Protein AF-A0A972IE32-F1 (afdb_monomer)

Mean predicted aligned error: 9.15 Å

Radius of gyration: 25.19 Å; Cα contacts (8 Å, |Δi|>4): 40; chains: 1; bounding box: 55×43×49 Å

Structure (mmCIF, N/CA/C/O backbone):
data_AF-A0A972IE32-F1
#
_entry.id   AF-A0A972IE32-F1
#
loop_
_atom_site.group_PDB
_atom_site.id
_atom_site.type_symbol
_atom_site.label_atom_id
_atom_site.label_alt_id
_atom_site.label_comp_id
_atom_site.label_asym_id
_atom_site.label_entity_id
_atom_site.label_seq_id
_atom_site.pdbx_PDB_ins_code
_atom_site.Cartn_x
_atom_site.Cartn_y
_atom_site.Cartn_z
_atom_site.occupancy
_atom_site.B_iso_or_equiv
_atom_site.auth_seq_id
_atom_site.auth_comp_id
_atom_site.auth_asym_id
_atom_site.auth_atom_id
_atom_site.pdbx_PDB_model_num
ATOM 1 N N . MET A 1 1 ? 43.163 -29.104 -30.807 1.00 69.69 1 MET A N 1
ATOM 2 C CA . MET A 1 1 ? 42.907 -28.507 -29.473 1.00 69.69 1 MET A CA 1
ATOM 3 C C . MET A 1 1 ? 42.070 -27.235 -29.573 1.00 69.69 1 MET A C 1
ATOM 5 O O . MET A 1 1 ? 41.083 -27.148 -28.859 1.00 69.69 1 MET A O 1
ATOM 9 N N . LEU A 1 2 ? 42.362 -26.335 -30.522 1.00 79.44 2 LEU A N 1
ATOM 10 C CA . LEU A 1 2 ? 41.616 -25.085 -30.735 1.00 79.44 2 LEU A CA 1
ATOM 11 C C . LEU A 1 2 ? 40.092 -25.271 -30.896 1.00 79.44 2 LEU A C 1
ATOM 13 O O . LEU A 1 2 ? 39.336 -24.648 -30.168 1.00 79.44 2 LEU A O 1
ATOM 17 N N . LYS A 1 3 ? 39.635 -26.219 -31.732 1.00 80.69 3 LYS A N 1
ATOM 18 C CA . LYS A 1 3 ? 38.195 -26.511 -31.910 1.00 80.69 3 LYS A CA 1
ATOM 19 C C . LYS A 1 3 ? 37.480 -26.913 -30.610 1.00 80.69 3 LYS A C 1
ATOM 21 O O . LYS A 1 3 ? 36.357 -26.490 -30.392 1.00 80.69 3 LYS A O 1
ATOM 26 N N . LYS A 1 4 ? 38.141 -27.683 -29.732 1.00 85.50 4 LYS A N 1
ATOM 27 C CA . LYS A 1 4 ? 37.575 -28.108 -28.435 1.00 85.50 4 LYS A CA 1
ATOM 28 C C . LYS A 1 4 ? 37.431 -26.921 -27.480 1.00 85.50 4 LYS A C 1
ATOM 30 O O . LYS A 1 4 ? 36.422 -26.811 -26.799 1.00 85.50 4 LYS A O 1
ATOM 35 N N . ILE A 1 5 ? 38.418 -26.023 -27.478 1.00 91.69 5 ILE A N 1
ATOM 36 C CA . ILE A 1 5 ? 38.396 -24.787 -26.687 1.00 91.69 5 ILE A CA 1
ATOM 37 C C . ILE A 1 5 ? 37.265 -23.876 -27.172 1.00 91.69 5 ILE A C 1
ATOM 39 O O . ILE A 1 5 ? 36.487 -23.391 -26.359 1.00 91.69 5 ILE A O 1
ATOM 43 N N . THR A 1 6 ? 37.116 -23.711 -28.491 1.00 92.81 6 THR A N 1
ATOM 44 C CA . THR A 1 6 ? 36.015 -22.939 -29.079 1.00 92.81 6 THR A CA 1
ATOM 45 C C . THR A 1 6 ? 34.652 -23.520 -28.700 1.00 92.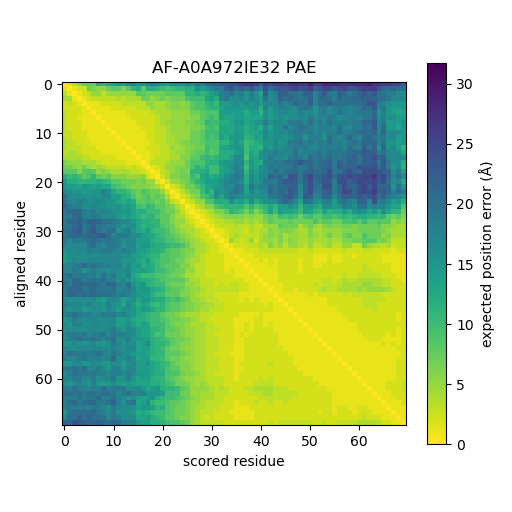81 6 THR A C 1
ATOM 47 O O . THR A 1 6 ? 33.768 -22.769 -28.305 1.00 92.81 6 THR A O 1
ATOM 50 N N . THR A 1 7 ? 34.481 -24.847 -28.746 1.00 92.81 7 THR A N 1
ATOM 51 C CA . THR A 1 7 ? 33.227 -25.499 -28.331 1.00 92.81 7 THR A CA 1
ATOM 52 C C . THR A 1 7 ? 32.906 -25.249 -26.859 1.00 92.81 7 THR A C 1
ATOM 54 O O . THR A 1 7 ? 31.768 -24.920 -26.542 1.00 92.81 7 THR A O 1
ATOM 57 N N . VAL A 1 8 ? 33.894 -25.355 -25.965 1.00 95.12 8 VAL A N 1
ATOM 58 C CA . VAL A 1 8 ? 33.704 -25.086 -24.529 1.00 95.12 8 VAL A CA 1
ATOM 59 C C . VAL A 1 8 ? 33.322 -23.625 -24.286 1.00 95.12 8 VAL A C 1
ATOM 61 O O . VAL A 1 8 ? 32.411 -23.358 -23.508 1.00 95.12 8 VAL A O 1
ATOM 64 N N . LEU A 1 9 ? 33.958 -22.687 -24.990 1.00 95.44 9 LEU A N 1
ATOM 65 C CA . LEU A 1 9 ? 33.64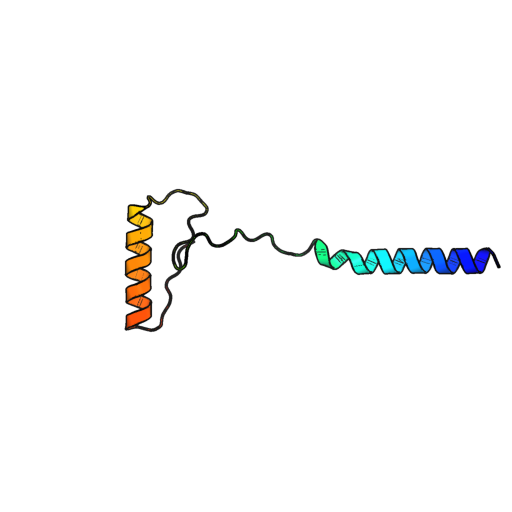8 -21.257 -24.906 1.00 95.44 9 LEU A CA 1
ATOM 66 C C . LEU A 1 9 ? 32.215 -20.946 -25.343 1.00 95.44 9 LEU A C 1
ATOM 68 O O . LEU A 1 9 ? 31.511 -20.220 -24.649 1.00 95.44 9 LEU A O 1
ATOM 72 N N . VAL A 1 10 ? 31.770 -21.525 -26.460 1.00 95.50 10 VAL A N 1
ATOM 73 C CA . VAL A 1 10 ? 30.395 -21.354 -26.951 1.00 95.50 10 VAL A CA 1
ATOM 74 C C . VAL A 1 10 ? 29.388 -21.935 -25.961 1.00 95.50 10 VAL A C 1
ATOM 76 O O . VAL A 1 10 ? 28.381 -21.293 -25.673 1.00 95.50 10 VAL A O 1
ATOM 79 N N . LEU A 1 11 ? 29.669 -23.113 -25.395 1.00 95.38 11 LEU A N 1
ATOM 80 C CA . LEU A 1 11 ? 28.788 -23.740 -24.409 1.00 95.38 11 LEU A CA 1
ATOM 81 C C . LEU A 1 11 ? 28.685 -22.904 -23.126 1.00 95.38 11 LEU A C 1
ATOM 83 O O . LEU A 1 11 ? 27.594 -22.725 -22.592 1.00 95.38 11 LEU A O 1
ATOM 87 N N . ALA A 1 12 ? 29.810 -22.360 -22.657 1.00 94.19 12 ALA A N 1
ATOM 88 C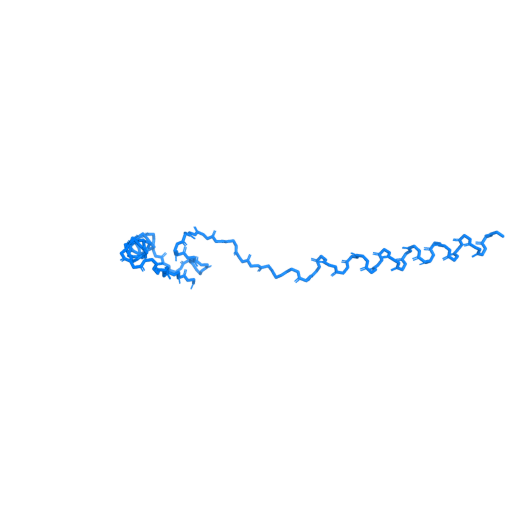 CA . ALA A 1 12 ? 29.854 -21.487 -21.489 1.00 94.19 12 ALA A CA 1
ATOM 89 C C . ALA A 1 12 ? 29.059 -20.193 -21.716 1.00 94.19 12 ALA A C 1
ATOM 91 O O . ALA A 1 12 ? 28.305 -19.778 -20.840 1.00 94.19 12 ALA A O 1
ATOM 92 N N . LEU A 1 13 ? 29.169 -19.593 -22.906 1.00 92.94 13 LEU A N 1
ATOM 93 C CA . LEU A 1 13 ? 28.381 -18.421 -23.295 1.00 92.94 13 LEU A CA 1
ATOM 94 C C . LEU A 1 13 ? 26.880 -18.725 -23.343 1.00 92.94 13 LEU A C 1
ATOM 96 O O . LEU A 1 13 ? 26.076 -17.924 -22.870 1.00 92.94 13 LEU A O 1
ATOM 100 N N . LEU A 1 14 ? 26.504 -19.892 -23.873 1.00 91.31 14 LEU A N 1
ATOM 101 C CA . LEU A 1 14 ? 25.108 -20.321 -23.934 1.00 91.31 14 LEU A CA 1
ATOM 102 C C . LEU A 1 14 ? 24.522 -20.510 -22.525 1.00 91.31 14 LEU A C 1
ATOM 104 O O . LEU A 1 14 ? 23.431 -20.027 -22.234 1.00 91.31 14 LEU A O 1
ATOM 108 N N . LEU A 1 15 ? 25.272 -21.165 -21.633 1.00 90.31 15 LEU A N 1
ATOM 109 C CA . LEU A 1 15 ? 24.875 -21.388 -20.240 1.00 90.31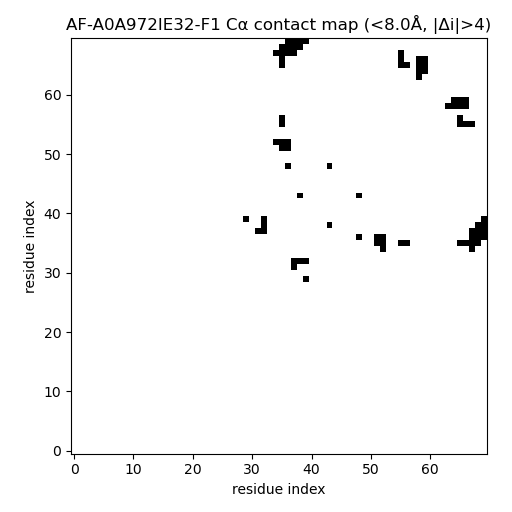 15 LEU A CA 1
ATOM 110 C C . LEU A 1 15 ? 24.778 -20.076 -19.449 1.00 90.31 15 LEU A C 1
ATOM 112 O O . LEU A 1 15 ? 23.832 -19.896 -18.684 1.00 90.31 15 LEU A O 1
ATOM 116 N N . ALA A 1 16 ? 25.703 -19.139 -19.671 1.00 87.50 16 ALA A N 1
ATOM 117 C CA . ALA A 1 16 ? 25.651 -17.810 -19.066 1.00 87.50 16 ALA A CA 1
ATOM 118 C C . ALA A 1 16 ? 24.418 -17.013 -19.528 1.00 87.50 16 ALA A C 1
ATOM 120 O O . ALA A 1 16 ? 23.784 -16.342 -18.717 1.00 87.50 16 ALA A O 1
ATOM 121 N N . GLY A 1 17 ? 24.035 -17.125 -20.805 1.00 83.69 17 GLY A N 1
ATOM 122 C CA . GLY A 1 17 ? 22.830 -16.483 -21.338 1.00 83.69 17 GLY A CA 1
ATOM 123 C C . GLY A 1 17 ? 21.536 -16.989 -20.692 1.00 83.69 17 GLY A C 1
ATOM 124 O O . GLY A 1 17 ? 20.650 -16.191 -20.392 1.00 83.69 17 GLY A O 1
ATOM 125 N N . ILE A 1 18 ? 21.444 -18.295 -20.419 1.00 82.00 18 ILE A N 1
ATOM 126 C CA . ILE A 1 18 ? 20.274 -18.910 -19.767 1.00 82.00 18 ILE A CA 1
ATOM 127 C C . ILE A 1 18 ? 20.196 -18.518 -18.281 1.00 82.00 18 ILE A C 1
ATOM 129 O O . ILE A 1 18 ? 19.107 -18.304 -17.759 1.00 82.00 18 ILE A O 1
ATOM 133 N N . ALA A 1 19 ? 21.334 -18.367 -17.597 1.00 76.44 19 ALA A N 1
ATOM 134 C CA . ALA A 1 19 ? 21.365 -17.995 -16.180 1.00 76.44 19 ALA A CA 1
ATOM 135 C C . ALA A 1 19 ? 20.869 -16.559 -15.898 1.00 76.44 19 ALA A C 1
ATOM 137 O O . ALA A 1 19 ? 20.425 -16.269 -14.789 1.00 76.44 19 ALA A O 1
ATOM 138 N N . CYS A 1 20 ? 20.907 -15.658 -16.886 1.00 68.38 20 CYS A N 1
ATOM 139 C CA . CYS A 1 20 ? 20.550 -14.245 -16.711 1.00 68.38 20 CYS A CA 1
ATOM 140 C C . CYS A 1 20 ? 19.053 -13.926 -16.895 1.00 68.38 20 CYS A C 1
ATOM 142 O O . CYS A 1 20 ? 18.640 -12.792 -16.644 1.00 68.38 20 CYS A O 1
ATOM 144 N N . THR A 1 21 ? 18.210 -14.882 -17.302 1.00 66.88 21 THR A N 1
ATOM 145 C CA . THR A 1 21 ? 16.785 -14.607 -17.582 1.00 66.88 21 THR A CA 1
ATOM 146 C C . THR A 1 21 ? 15.946 -14.360 -16.323 1.00 66.88 21 THR A C 1
ATOM 148 O O . THR A 1 21 ? 14.849 -13.817 -16.422 1.00 66.88 21 THR A O 1
ATOM 151 N N . GLY A 1 22 ? 16.452 -14.705 -15.133 1.00 63.97 22 GLY A N 1
ATOM 152 C CA . GLY A 1 22 ? 15.742 -14.529 -13.859 1.00 63.97 22 GLY A CA 1
ATOM 153 C C . GLY A 1 22 ? 15.661 -13.086 -13.341 1.00 63.97 22 GLY A C 1
ATOM 154 O O . GLY A 1 22 ? 14.880 -12.820 -12.434 1.00 63.97 22 GLY A O 1
ATOM 155 N N . VAL A 1 23 ? 16.436 -12.148 -13.900 1.00 65.25 23 VAL A N 1
ATOM 156 C CA . VAL A 1 23 ? 16.529 -10.764 -13.384 1.00 65.25 23 VAL A CA 1
ATOM 157 C C . VAL A 1 23 ? 15.448 -9.841 -13.962 1.00 65.25 23 VAL A C 1
ATOM 159 O O . VAL A 1 23 ? 15.035 -8.890 -13.307 1.00 65.25 23 VAL A O 1
ATOM 162 N N . PHE A 1 24 ? 14.935 -10.131 -15.159 1.00 64.44 24 PHE A N 1
ATOM 163 C CA . PHE A 1 24 ? 14.014 -9.236 -15.879 1.00 64.44 24 PHE A CA 1
ATOM 164 C C . PHE A 1 24 ? 12.522 -9.528 -15.646 1.00 64.44 24 PHE A C 1
ATOM 166 O O . PHE A 1 24 ? 11.673 -8.854 -16.219 1.00 64.44 24 PHE A O 1
ATOM 173 N N . GLY A 1 25 ? 12.194 -10.529 -14.822 1.00 65.81 25 GLY A N 1
ATOM 174 C CA . GLY A 1 25 ? 10.811 -10.935 -14.542 1.00 65.81 25 GLY A CA 1
ATOM 175 C C . GLY A 1 25 ? 10.233 -10.409 -13.227 1.00 65.81 25 GLY A C 1
ATOM 176 O O . GLY A 1 25 ? 9.066 -10.666 -12.939 1.00 65.81 25 GLY A O 1
ATOM 177 N N . ALA A 1 26 ? 11.024 -9.712 -12.406 1.00 73.50 26 ALA A N 1
ATOM 178 C CA . ALA A 1 26 ? 10.527 -9.182 -11.144 1.00 73.50 26 ALA A CA 1
ATOM 179 C C . ALA A 1 26 ? 9.594 -7.994 -11.415 1.00 73.50 26 ALA A C 1
ATOM 181 O O . ALA A 1 26 ? 9.999 -6.995 -12.009 1.00 73.50 26 ALA A O 1
ATOM 182 N N . LEU A 1 27 ? 8.338 -8.107 -10.980 1.00 77.81 27 LEU A N 1
ATOM 183 C CA . LEU A 1 27 ? 7.383 -7.009 -11.044 1.00 77.81 27 LEU A CA 1
ATOM 184 C C . LEU A 1 27 ? 7.898 -5.865 -10.156 1.00 77.81 27 LEU A C 1
ATOM 186 O O . LEU A 1 27 ? 8.068 -6.050 -8.949 1.00 77.81 27 LEU A O 1
ATOM 190 N N . THR A 1 28 ? 8.148 -4.687 -10.732 1.00 82.38 28 THR A N 1
ATOM 191 C CA . THR A 1 28 ? 8.486 -3.494 -9.946 1.00 82.38 28 THR A CA 1
ATOM 192 C C . THR A 1 28 ? 7.220 -2.981 -9.276 1.00 82.38 28 THR A C 1
ATOM 194 O O . THR A 1 28 ? 6.487 -2.171 -9.840 1.00 82.38 28 THR A O 1
ATOM 197 N N . LEU A 1 29 ? 6.942 -3.487 -8.078 1.00 81.69 29 LEU A N 1
ATOM 198 C CA . LEU A 1 29 ? 5.886 -2.959 -7.227 1.00 81.69 29 LEU A CA 1
ATOM 199 C C . LEU A 1 29 ? 6.402 -1.728 -6.473 1.00 81.69 29 LEU A C 1
ATOM 201 O O . LEU A 1 29 ? 7.550 -1.737 -6.008 1.00 81.69 29 LEU A O 1
ATOM 205 N N . PRO A 1 30 ? 5.589 -0.666 -6.343 1.00 84.56 30 PRO A N 1
ATOM 206 C CA . PRO A 1 30 ? 5.954 0.457 -5.499 1.00 84.56 30 PRO A CA 1
ATOM 207 C C . PRO A 1 30 ? 6.123 -0.026 -4.053 1.00 84.56 30 PRO A C 1
ATOM 209 O O . PRO A 1 30 ? 5.408 -0.911 -3.576 1.00 84.56 30 PRO A O 1
ATOM 212 N N . LYS A 1 31 ? 7.123 0.525 -3.359 1.00 86.44 31 LYS A N 1
ATOM 213 C CA . LYS A 1 31 ? 7.335 0.221 -1.942 1.00 86.44 31 LYS A CA 1
ATOM 214 C C . LYS A 1 31 ? 6.189 0.811 -1.140 1.00 86.44 31 LYS A C 1
ATOM 216 O O . LYS A 1 31 ? 5.837 1.957 -1.382 1.00 86.44 31 LYS A O 1
ATOM 221 N N . SER A 1 32 ? 5.680 0.052 -0.177 1.00 87.12 32 SER A N 1
ATOM 222 C CA . SER A 1 32 ? 4.670 0.538 0.762 1.00 87.12 32 SER A CA 1
ATOM 223 C C . SER A 1 32 ? 5.089 1.877 1.387 1.00 87.12 32 SER A C 1
ATOM 225 O O . SER A 1 32 ? 6.257 2.062 1.749 1.00 87.12 32 SER A O 1
ATOM 227 N N . THR A 1 33 ? 4.142 2.814 1.456 1.00 86.56 33 THR A N 1
ATOM 228 C CA . THR A 1 33 ? 4.326 4.143 2.061 1.00 86.56 33 THR A CA 1
ATOM 229 C C . THR A 1 33 ? 3.804 4.201 3.499 1.00 86.56 33 THR A C 1
ATOM 231 O O . THR A 1 33 ? 4.231 5.074 4.251 1.00 86.56 33 THR A O 1
ATOM 234 N N . GLY A 1 34 ? 2.941 3.260 3.897 1.00 87.75 34 GLY A N 1
ATOM 235 C CA . GLY A 1 34 ? 2.347 3.146 5.233 1.00 87.75 34 GLY A CA 1
ATOM 236 C C . GLY A 1 34 ? 1.873 1.722 5.544 1.00 87.75 34 GLY 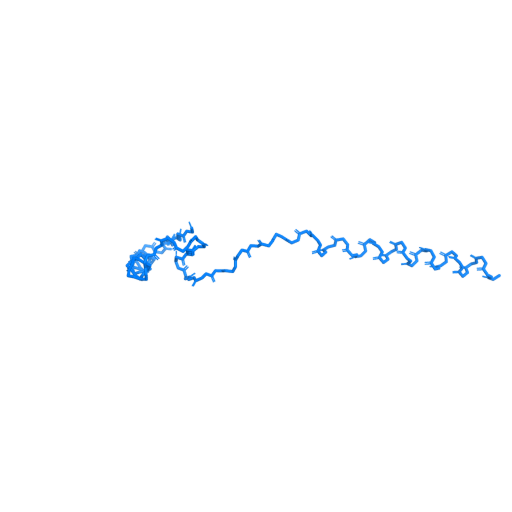A C 1
ATOM 237 O O . GLY A 1 34 ? 1.949 0.831 4.694 1.00 87.75 34 GLY A O 1
ATOM 238 N N . TYR A 1 35 ? 1.412 1.488 6.777 1.00 92.81 35 TYR A N 1
ATOM 239 C CA . TYR A 1 35 ? 1.025 0.146 7.233 1.00 92.81 35 TYR A CA 1
ATOM 240 C C . TYR A 1 35 ? -0.379 -0.237 6.745 1.00 92.81 35 TYR A C 1
ATOM 242 O O . TYR A 1 35 ? -0.561 -1.335 6.220 1.00 92.81 35 TYR A O 1
ATOM 250 N N . PHE A 1 36 ? -1.349 0.679 6.840 1.00 96.56 36 PHE A N 1
ATOM 251 C CA . PHE A 1 36 ? -2.709 0.488 6.329 1.00 96.56 36 PHE A CA 1
ATOM 252 C C . PHE A 1 36 ? -3.012 1.336 5.091 1.00 96.56 36 PHE A C 1
ATOM 254 O O . PHE A 1 36 ? -3.893 0.966 4.320 1.00 96.56 36 PHE A O 1
ATOM 261 N N . VAL A 1 37 ? -2.311 2.450 4.870 1.00 96.62 37 VAL A N 1
ATOM 262 C CA . VAL A 1 37 ? -2.558 3.366 3.748 1.00 96.62 37 VAL A CA 1
ATOM 263 C C . VAL A 1 37 ? -1.319 3.490 2.868 1.00 96.62 37 VAL A C 1
ATOM 265 O O . VAL A 1 37 ? -0.231 3.824 3.334 1.00 96.62 37 VAL A O 1
ATOM 268 N N . ASN A 1 38 ? -1.495 3.233 1.573 1.00 95.31 38 ASN A N 1
ATOM 269 C CA . ASN A 1 38 ? -0.453 3.323 0.559 1.00 95.31 38 ASN A CA 1
ATOM 270 C C . ASN A 1 38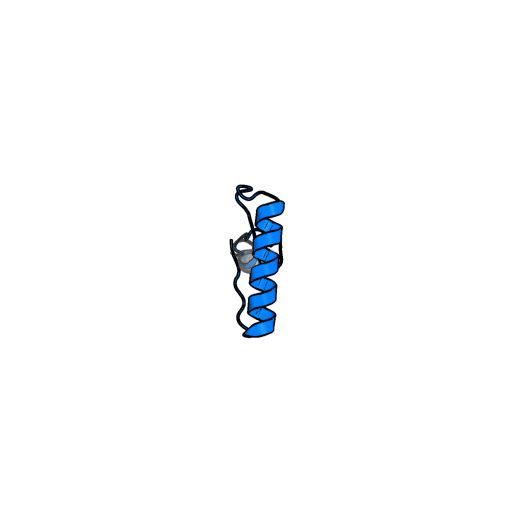 ? -0.848 4.288 -0.565 1.00 95.31 38 ASN A C 1
ATOM 272 O O . ASN A 1 38 ? -1.159 3.844 -1.663 1.00 95.31 38 ASN A O 1
ATOM 276 N N . ASP A 1 39 ? -0.843 5.598 -0.309 1.00 94.75 39 ASP A N 1
ATOM 277 C CA . ASP A 1 39 ? -1.235 6.597 -1.310 1.00 94.75 39 ASP A CA 1
ATOM 278 C C . ASP A 1 39 ? -0.134 6.849 -2.354 1.00 94.75 39 ASP A C 1
ATOM 280 O O . ASP A 1 39 ? 0.655 7.793 -2.278 1.00 94.75 39 ASP A O 1
ATOM 284 N N .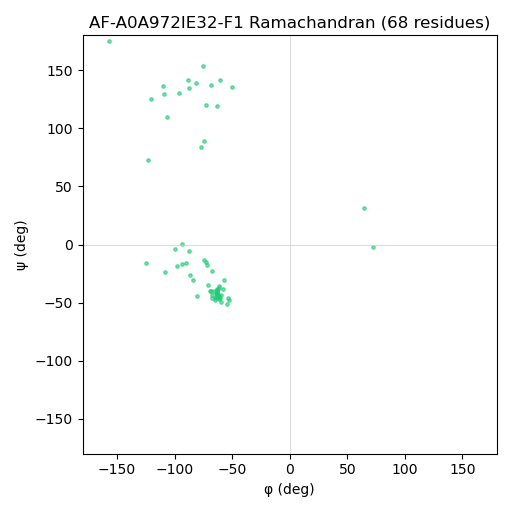 PHE A 1 40 ? -0.087 5.995 -3.375 1.00 94.00 40 PHE A N 1
ATOM 285 C CA . PHE A 1 40 ? 0.854 6.151 -4.485 1.00 94.00 40 PHE A CA 1
ATOM 286 C C . PHE A 1 40 ? 0.514 7.317 -5.419 1.00 94.00 40 PHE A C 1
ATOM 288 O O . PHE A 1 40 ? 1.372 7.744 -6.195 1.00 94.00 40 PHE A O 1
ATOM 295 N N . ALA A 1 41 ? -0.721 7.821 -5.372 1.00 93.81 41 ALA A N 1
ATOM 296 C CA . ALA A 1 41 ? -1.174 8.925 -6.209 1.00 93.81 41 ALA A CA 1
ATOM 297 C C . ALA A 1 41 ? -0.946 10.298 -5.550 1.00 93.81 41 ALA A C 1
ATOM 299 O O . ALA A 1 41 ? -0.980 11.312 -6.250 1.00 93.81 41 ALA A O 1
ATOM 300 N N . GLY A 1 42 ? -0.697 10.339 -4.237 1.00 93.88 42 GLY A N 1
ATOM 301 C CA . GLY A 1 42 ? -0.519 11.568 -3.462 1.00 93.88 42 GLY A CA 1
ATOM 302 C C . GLY A 1 42 ? -1.782 12.430 -3.423 1.00 93.88 42 GLY A C 1
ATOM 303 O O . GLY A 1 42 ? -1.692 13.659 -3.449 1.00 93.88 42 GLY A O 1
ATOM 304 N N . ILE A 1 43 ? -2.958 11.798 -3.458 1.00 96.31 43 ILE A N 1
ATOM 305 C CA . ILE A 1 43 ? -4.262 12.474 -3.499 1.00 96.31 43 ILE A CA 1
ATOM 306 C C . ILE A 1 43 ? -4.875 12.675 -2.110 1.00 96.31 43 ILE A C 1
ATOM 308 O O . ILE A 1 43 ? -5.800 13.476 -1.957 1.00 96.31 43 ILE A O 1
ATOM 312 N N . LEU A 1 44 ? -4.391 11.952 -1.101 1.00 96.00 44 LEU A N 1
ATOM 313 C CA . LEU A 1 44 ? -4.838 12.057 0.275 1.00 96.00 44 LEU A CA 1
ATOM 314 C C . LEU A 1 44 ? -4.034 13.129 1.009 1.00 96.00 44 LEU A C 1
ATOM 316 O O . LEU A 1 44 ? -2.828 13.293 0.845 1.00 96.00 44 LEU A O 1
ATOM 320 N N . SER A 1 45 ? -4.724 13.884 1.862 1.00 97.19 45 SER A N 1
ATOM 321 C CA . SER A 1 45 ? -4.040 14.758 2.812 1.00 97.19 45 SER A CA 1
ATOM 322 C C . SER A 1 45 ? -3.455 13.928 3.956 1.00 97.19 45 SER A C 1
ATOM 324 O O . SER A 1 45 ? -4.043 12.918 4.342 1.00 97.19 45 SER A O 1
ATOM 326 N N . SER A 1 46 ? -2.386 14.406 4.599 1.00 95.00 46 SER A N 1
ATOM 327 C CA . SER A 1 46 ? -1.807 13.726 5.771 1.00 95.00 46 SER A CA 1
ATOM 328 C C . SER A 1 46 ? -2.816 13.539 6.915 1.00 95.00 46 SER A C 1
ATOM 330 O O . SER A 1 46 ? -2.746 12.570 7.666 1.00 95.00 46 SER A O 1
ATOM 332 N N . GLN A 1 47 ? -3.792 14.447 7.049 1.00 97.56 47 GLN A N 1
ATOM 333 C CA . GLN A 1 47 ? -4.876 14.300 8.025 1.00 97.56 47 GLN A CA 1
ATOM 334 C C . GLN A 1 47 ? -5.829 13.156 7.654 1.00 97.56 47 GLN A C 1
ATOM 336 O O . GLN A 1 47 ? -6.276 12.411 8.528 1.00 97.56 47 GLN A O 1
ATOM 341 N N . THR A 1 48 ? -6.142 13.012 6.365 1.00 97.56 48 THR A N 1
ATOM 342 C CA . THR A 1 48 ? -6.951 11.904 5.852 1.00 97.56 48 THR A CA 1
ATOM 343 C C . THR A 1 48 ? -6.229 10.575 6.045 1.00 97.56 48 THR A C 1
ATOM 345 O O . THR A 1 48 ? -6.831 9.660 6.599 1.00 97.56 48 THR A O 1
ATOM 348 N N . GLU A 1 49 ? -4.947 10.486 5.679 1.00 96.31 49 GLU A N 1
ATOM 349 C CA . GLU A 1 49 ? -4.124 9.288 5.895 1.00 96.31 49 GLU A CA 1
ATOM 350 C C . GLU A 1 49 ? -4.136 8.862 7.365 1.00 96.31 49 GLU A C 1
ATOM 352 O O . GLU A 1 49 ? -4.493 7.729 7.673 1.00 96.31 49 GLU A O 1
ATOM 357 N N . ALA A 1 50 ? -3.854 9.790 8.285 1.00 96.19 50 ALA A N 1
ATOM 358 C CA . ALA A 1 50 ? -3.840 9.506 9.719 1.00 96.19 50 ALA A CA 1
ATOM 359 C C . ALA A 1 50 ? -5.207 9.045 10.255 1.00 96.19 50 ALA A C 1
ATOM 361 O O . ALA A 1 50 ? -5.278 8.193 11.140 1.00 96.19 50 ALA A O 1
ATOM 362 N N . THR A 1 51 ? -6.300 9.593 9.714 1.00 97.81 51 THR A N 1
ATOM 363 C CA . THR A 1 51 ? -7.660 9.184 10.094 1.00 97.81 51 THR A CA 1
ATOM 364 C C . THR A 1 51 ? -7.947 7.754 9.638 1.00 97.81 51 THR A C 1
ATOM 366 O O . THR A 1 51 ? -8.460 6.955 10.420 1.00 97.81 51 THR A O 1
ATOM 369 N N . VAL A 1 52 ? -7.602 7.415 8.392 1.00 97.19 52 VAL A N 1
ATOM 370 C CA . VAL A 1 52 ? -7.821 6.070 7.840 1.00 97.19 52 VAL A CA 1
ATOM 371 C C . VAL A 1 52 ? -6.928 5.042 8.535 1.00 97.19 52 VAL A C 1
ATOM 373 O O . VAL A 1 52 ? -7.432 4.000 8.938 1.00 97.19 52 VAL A O 1
ATOM 376 N N . GLU A 1 53 ? -5.651 5.356 8.770 1.00 96.88 53 GLU A N 1
ATOM 377 C CA . GLU A 1 53 ? -4.733 4.526 9.565 1.00 96.88 53 GLU A CA 1
ATOM 378 C C . GLU A 1 53 ? -5.312 4.219 10.955 1.00 96.88 53 GLU A C 1
ATOM 380 O O . GLU A 1 53 ? -5.332 3.065 11.380 1.00 96.88 53 GLU A O 1
ATOM 385 N N . GLY A 1 54 ? -5.855 5.229 11.645 1.00 97.50 54 GLY A N 1
ATOM 386 C CA . GLY A 1 54 ? -6.478 5.048 12.958 1.00 97.50 54 GLY A CA 1
ATOM 387 C C . GLY A 1 54 ? -7.691 4.113 12.928 1.00 97.50 54 GLY A C 1
ATOM 388 O O . GLY A 1 54 ? -7.800 3.223 13.772 1.00 97.50 54 GLY A O 1
ATOM 389 N N . ILE A 1 55 ? -8.571 4.271 11.934 1.00 97.94 55 ILE A N 1
ATOM 390 C CA . ILE A 1 55 ? -9.747 3.405 11.750 1.00 97.94 55 ILE A CA 1
ATOM 391 C C . ILE A 1 55 ? -9.318 1.966 11.444 1.00 97.94 55 ILE A C 1
ATOM 393 O O . ILE A 1 55 ? -9.844 1.030 12.047 1.00 97.94 55 ILE A O 1
ATOM 397 N N . SER A 1 56 ? -8.362 1.779 10.531 1.00 98.12 56 SER A N 1
ATOM 398 C CA . SER A 1 56 ? -7.854 0.455 10.164 1.00 98.12 56 SER A CA 1
ATOM 399 C C . SER A 1 56 ? -7.172 -0.242 11.341 1.00 98.12 56 SER A C 1
ATOM 401 O O . SER A 1 56 ? -7.406 -1.430 11.564 1.00 98.12 56 SER A O 1
ATOM 403 N N . MET A 1 57 ? -6.408 0.502 12.145 1.00 98.06 57 MET A N 1
ATOM 404 C CA . MET A 1 57 ? -5.801 -0.011 13.370 1.00 98.06 57 MET A CA 1
ATOM 405 C C . MET A 1 57 ? -6.863 -0.466 14.378 1.00 98.06 57 MET A C 1
ATOM 407 O O . MET A 1 57 ? -6.762 -1.558 14.936 1.00 98.06 57 MET A O 1
ATOM 411 N N . GLU A 1 58 ? -7.893 0.348 14.617 1.00 98.38 58 GLU A N 1
ATOM 412 C CA . GLU A 1 58 ? -8.975 0.003 15.544 1.00 98.38 58 GLU A CA 1
ATOM 413 C C . GLU A 1 58 ? -9.758 -1.230 15.066 1.00 98.38 58 GLU A C 1
ATOM 415 O O . GLU A 1 58 ? -10.103 -2.104 15.867 1.00 98.38 58 GLU A O 1
ATOM 420 N N . LEU A 1 59 ? -10.008 -1.332 13.757 1.00 98.50 59 LEU A N 1
ATOM 421 C CA . LEU A 1 59 ? -10.649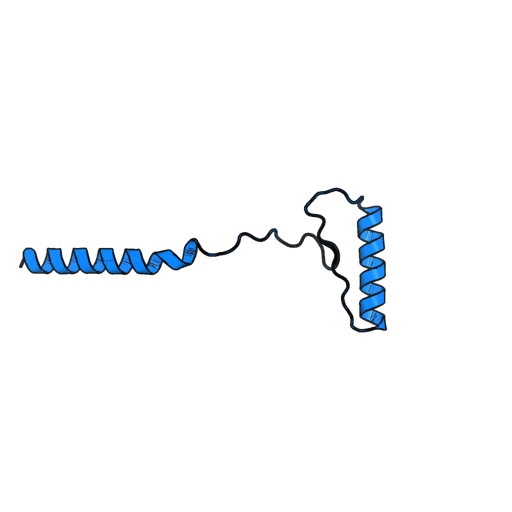 -2.491 13.142 1.00 98.50 59 LEU A CA 1
ATOM 422 C C . LEU A 1 59 ? -9.831 -3.767 13.375 1.00 98.50 59 LEU A C 1
ATOM 424 O O . LEU A 1 59 ? -10.394 -4.764 13.836 1.00 98.50 59 LEU A O 1
ATOM 428 N N . GLU A 1 60 ? -8.521 -3.734 13.111 1.00 98.50 60 GLU A N 1
ATOM 429 C CA . GLU A 1 60 ? -7.631 -4.878 13.331 1.00 98.50 60 GLU A CA 1
ATOM 430 C C . GLU A 1 60 ? -7.620 -5.280 14.806 1.00 98.50 60 GLU A C 1
ATOM 432 O O . GLU A 1 60 ? -7.804 -6.451 15.131 1.00 98.50 60 GLU A O 1
ATOM 437 N N . GLN A 1 61 ? -7.506 -4.315 15.718 1.00 98.44 61 GLN A N 1
ATOM 438 C CA . GLN A 1 61 ? -7.503 -4.588 17.156 1.00 98.44 61 GLN A CA 1
ATOM 439 C C . GLN A 1 61 ? -8.805 -5.237 17.638 1.00 98.44 61 GLN A C 1
ATOM 441 O O . GLN A 1 61 ? -8.780 -6.098 18.517 1.00 98.44 61 GLN A O 1
ATOM 446 N N . LYS A 1 62 ? -9.951 -4.828 17.082 1.00 98.56 62 LYS A N 1
ATOM 447 C CA . LYS A 1 62 ? -11.270 -5.318 17.507 1.00 98.56 62 LYS A CA 1
ATOM 448 C C . LYS A 1 62 ? -11.680 -6.630 16.854 1.00 98.56 62 LYS A C 1
ATOM 450 O O . LYS A 1 62 ? -12.454 -7.380 17.443 1.00 98.56 62 LYS A O 1
ATOM 455 N N . THR A 1 63 ? -11.229 -6.876 15.630 1.00 98.38 63 THR A N 1
ATOM 456 C CA . THR A 1 63 ? -11.771 -7.955 14.787 1.00 98.38 63 THR A CA 1
ATOM 457 C C . THR A 1 63 ? -10.712 -8.928 14.285 1.00 98.38 63 THR A C 1
ATOM 459 O O . THR A 1 63 ? -11.057 -10.007 13.810 1.00 98.38 63 THR A O 1
ATOM 462 N N . GLY A 1 64 ? -9.435 -8.558 14.363 1.00 97.88 64 GLY A N 1
ATOM 463 C CA . GLY A 1 64 ? -8.332 -9.249 13.700 1.00 97.88 64 GLY A CA 1
ATOM 464 C C . GLY A 1 64 ? -8.293 -9.052 12.180 1.00 97.88 64 GLY A C 1
ATOM 465 O O . GLY A 1 64 ? -7.385 -9.567 11.534 1.00 97.88 64 GLY A O 1
ATOM 466 N N . ALA A 1 65 ? -9.256 -8.338 11.587 1.00 97.88 65 ALA A N 1
ATOM 467 C CA . ALA A 1 65 ? -9.286 -8.069 10.155 1.00 97.88 65 ALA A CA 1
ATOM 468 C C . ALA A 1 65 ? -8.486 -6.807 9.811 1.00 97.88 65 ALA A C 1
ATOM 470 O O . ALA A 1 65 ? -8.650 -5.769 10.448 1.00 97.88 65 ALA A O 1
ATOM 471 N N . GLN A 1 66 ? -7.668 -6.883 8.762 1.00 97.25 66 GLN A N 1
ATOM 472 C CA . GLN A 1 66 ? -6.907 -5.745 8.250 1.00 97.25 66 GLN A CA 1
ATOM 473 C C . GLN A 1 66 ? -7.642 -5.076 7.084 1.00 97.25 66 GLN A C 1
ATOM 475 O O . GLN A 1 66 ? -8.034 -5.739 6.122 1.00 97.25 66 GLN A O 1
ATOM 480 N N . LEU A 1 67 ? -7.786 -3.752 7.158 1.00 96.44 67 LEU A N 1
ATOM 481 C CA . LEU A 1 67 ? -8.235 -2.911 6.052 1.00 96.44 67 LEU A CA 1
ATOM 482 C C . LEU A 1 67 ? -7.035 -2.135 5.507 1.00 96.44 67 LEU A C 1
ATOM 484 O O . LEU A 1 67 ? -6.539 -1.221 6.165 1.00 96.44 67 LEU A O 1
ATOM 488 N N . VAL A 1 68 ? -6.595 -2.501 4.303 1.00 95.94 68 VAL A N 1
ATOM 489 C CA . VAL A 1 68 ? -5.496 -1.835 3.594 1.00 95.94 68 VAL A CA 1
ATOM 490 C C . VAL A 1 68 ? -6.058 -1.055 2.407 1.00 95.94 68 VAL A C 1
ATOM 492 O O . VAL A 1 68 ? -6.818 -1.604 1.608 1.00 95.94 68 VAL A O 1
ATOM 495 N N . VAL A 1 69 ? -5.679 0.215 2.296 1.00 94.31 69 VAL A N 1
ATOM 496 C CA . VAL A 1 69 ? -6.036 1.130 1.206 1.00 94.31 69 VAL A CA 1
ATOM 497 C C . VAL A 1 69 ? -4.791 1.414 0.367 1.00 94.31 69 VAL A C 1
ATOM 499 O O . VAL A 1 69 ? -3.707 1.615 0.919 1.00 94.31 69 VAL A O 1
ATOM 502 N N . VAL A 1 70 ? -4.948 1.403 -0.958 1.00 92.75 70 VAL A N 1
ATOM 503 C CA . VAL A 1 70 ? -3.888 1.594 -1.963 1.00 92.75 70 VAL A CA 1
ATOM 504 C C . VAL A 1 70 ? -4.360 2.580 -3.021 1.00 92.75 70 VAL A C 1
ATOM 506 O O . VAL A 1 70 ? -5.536 2.442 -3.427 1.00 92.75 70 VAL A O 1
#

Solvent-accessible surface area (backbone atoms only — not comparable to full-atom values): 4359 Å² total; per-residue (Å²): 111,68,69,61,53,52,52,51,52,53,51,51,52,52,52,55,58,63,68,56,61,75,73,81,70,67,79,88,68,82,76,79,76,47,94,34,45,29,68,84,82,69,82,69,51,74,68,53,49,54,51,52,39,51,52,28,51,52,43,25,77,74,70,73,47,82,55,74,48,109

pLDDT: mean 89.88, std 9.92, range [63.97, 98.56]

Secondary structure (DSSP, 8-state):
-HHHHHHHHHHHHHHHHHHGGGSTT---PPPPSSSSB--TT--S-HHHHHHHHHHHHHHHHHHS----B-

Sequence (70 aa):
MLKKITTVLVLALLLAGIACTGVFGALTLPKSTGYFVNDFAGILSSQTEATVEGISMELEQKTGAQLVVV

Foldseek 3Di:
DVVVVVVVVVVVVVVVVVVPPV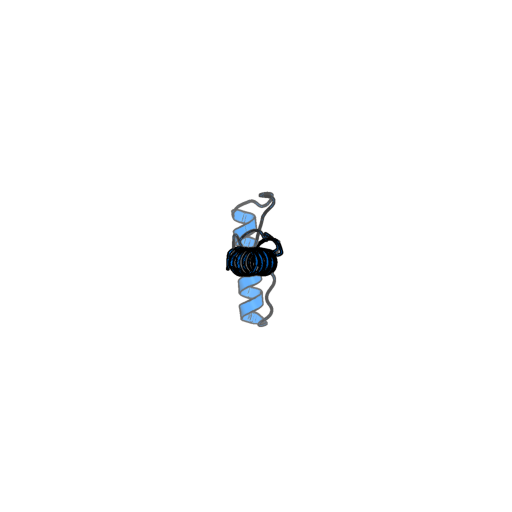PPPDDPDDDAPDDQERCPPPPDDPVRVVVRVVVQVVCCVVPVDGHHYD